Protein AF-W2HCK7-F1 (afdb_monomer)

Secondary structure (DSSP, 8-state):
----PPPHHHHHHHHHHGGGT-------S--------S---TTS-TTTTTT--SSS-----TTSTTTHHHHHHHHHHHHHHHHHHHHHHIIIIIIS---HHHHHHHHHHHHGGGGGHHHHHHHH--

Structure (mmCIF, N/CA/C/O backbone):
data_AF-W2HCK7-F1
#
_entry.id   AF-W2HCK7-F1
#
loop_
_atom_site.group_PDB
_atom_site.id
_atom_site.type_symbol
_atom_site.label_atom_id
_atom_site.label_alt_id
_atom_site.label_comp_id
_atom_site.label_asym_id
_atom_site.label_entity_id
_atom_site.label_seq_id
_atom_site.pdbx_PDB_ins_code
_atom_site.Cartn_x
_atom_site.Cartn_y
_atom_site.Cartn_z
_atom_site.occupancy
_atom_site.B_iso_or_equiv
_atom_site.auth_seq_id
_atom_site.auth_comp_id
_atom_site.auth_asym_id
_atom_site.auth_atom_id
_atom_site.pdbx_PDB_model_num
ATOM 1 N N . MET A 1 1 ? -54.844 -31.971 -26.219 1.00 44.38 1 MET A N 1
ATOM 2 C CA . MET A 1 1 ? -53.374 -31.881 -26.103 1.00 44.38 1 MET A CA 1
ATOM 3 C C . MET A 1 1 ? -52.863 -31.062 -27.281 1.00 44.38 1 MET A C 1
ATOM 5 O O . MET A 1 1 ? -52.874 -31.595 -28.383 1.00 44.38 1 MET A O 1
ATOM 9 N N . PRO A 1 2 ? -52.522 -29.774 -27.115 1.00 43.78 2 PRO A N 1
ATOM 10 C CA . PRO A 1 2 ? -51.889 -29.010 -28.177 1.00 43.78 2 PRO A CA 1
ATOM 11 C C . PRO A 1 2 ? -50.362 -29.092 -28.054 1.00 43.78 2 PRO A C 1
ATOM 13 O O . PRO A 1 2 ? -49.784 -28.861 -26.993 1.00 43.78 2 PRO A O 1
ATOM 16 N N . VAL A 1 3 ? -49.744 -29.466 -29.169 1.00 55.00 3 VAL A N 1
ATOM 17 C CA . VAL A 1 3 ? -48.303 -29.476 -29.425 1.00 55.00 3 VAL A CA 1
ATOM 18 C C . VAL A 1 3 ? -47.829 -28.022 -29.483 1.00 55.00 3 VAL A C 1
ATOM 20 O O . VAL A 1 3 ? -48.216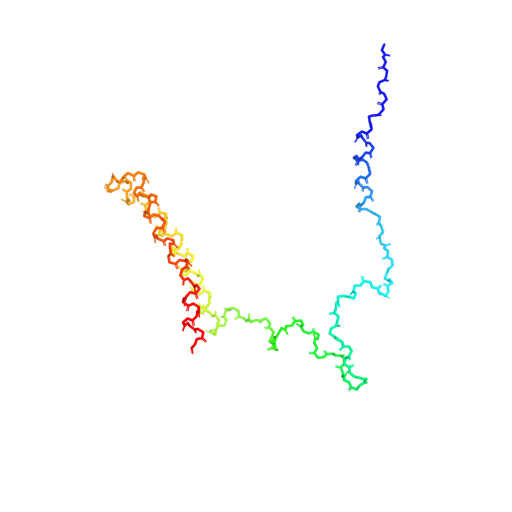 -27.287 -30.389 1.00 55.00 3 VAL A O 1
ATOM 23 N N . ASN A 1 4 ? -47.031 -27.595 -28.501 1.00 49.75 4 ASN A N 1
ATOM 24 C CA . ASN A 1 4 ? -46.332 -26.312 -28.551 1.00 49.75 4 ASN A CA 1
ATOM 25 C C . ASN A 1 4 ? -45.220 -26.411 -29.603 1.00 49.75 4 ASN A C 1
ATOM 27 O O . ASN A 1 4 ? -44.304 -27.222 -29.469 1.00 49.75 4 ASN A O 1
ATOM 31 N N . GLY A 1 5 ? -45.348 -25.620 -30.669 1.00 63.50 5 GLY A N 1
ATOM 32 C CA . GLY A 1 5 ? -44.311 -25.450 -31.681 1.00 63.50 5 GLY A CA 1
ATOM 33 C C . GLY A 1 5 ? -43.062 -24.764 -31.108 1.00 63.50 5 GLY A C 1
ATOM 34 O O . GLY A 1 5 ? -43.130 -24.166 -30.032 1.00 63.50 5 GLY A O 1
ATOM 35 N N . PRO A 1 6 ? -41.915 -24.865 -31.801 1.00 57.72 6 PRO A N 1
ATOM 36 C CA . PRO A 1 6 ? -40.640 -24.359 -31.306 1.00 57.72 6 PRO A CA 1
ATOM 37 C C . PRO A 1 6 ? -40.701 -22.851 -31.040 1.00 57.72 6 PRO A C 1
ATOM 39 O O . PRO A 1 6 ? -41.176 -22.074 -31.870 1.00 57.72 6 PRO A O 1
ATOM 42 N N . SER A 1 7 ? -40.236 -22.459 -29.853 1.00 59.16 7 SER A N 1
ATOM 43 C CA . SER A 1 7 ? -40.217 -21.073 -29.396 1.00 59.16 7 SER A CA 1
ATOM 44 C C . SER A 1 7 ? -39.168 -20.269 -30.169 1.00 59.16 7 SER A C 1
ATOM 46 O O . SER A 1 7 ? -38.077 -20.761 -30.449 1.00 59.16 7 SER A O 1
ATOM 48 N N . ILE A 1 8 ? -39.482 -19.016 -30.505 1.00 58.16 8 ILE A N 1
ATOM 49 C CA . ILE A 1 8 ? -38.580 -18.090 -31.216 1.00 58.16 8 ILE A CA 1
ATOM 50 C C . ILE A 1 8 ? -37.219 -17.905 -30.516 1.00 58.16 8 ILE A C 1
ATOM 52 O O . ILE A 1 8 ? -36.225 -17.630 -31.181 1.00 58.16 8 ILE A O 1
ATOM 56 N N . ASN A 1 9 ? -37.150 -18.156 -29.205 1.00 56.47 9 ASN A N 1
ATOM 57 C CA . ASN A 1 9 ? -35.932 -18.032 -28.404 1.00 56.47 9 ASN A CA 1
ATOM 58 C C . ASN A 1 9 ? -34.919 -19.170 -28.662 1.00 56.47 9 ASN A C 1
ATOM 60 O O . ASN A 1 9 ? -33.724 -18.987 -28.440 1.00 56.47 9 ASN A O 1
ATOM 64 N N . ASP A 1 10 ? -35.363 -20.332 -29.162 1.00 53.94 10 ASP A N 1
ATOM 65 C CA . ASP A 1 10 ? -34.470 -21.434 -29.558 1.00 53.94 10 ASP A CA 1
ATOM 66 C C . ASP A 1 10 ? -33.735 -21.147 -30.880 1.00 53.94 10 ASP A C 1
ATOM 68 O O . ASP A 1 10 ? -32.658 -21.698 -31.135 1.00 53.94 10 ASP A O 1
ATOM 72 N N . LEU A 1 11 ? -34.294 -20.272 -31.727 1.00 53.94 11 LEU A N 1
ATOM 73 C CA . LEU A 1 11 ? -33.664 -19.862 -32.983 1.00 53.94 11 LEU A CA 1
ATOM 74 C C . LEU A 1 11 ? -32.431 -18.980 -32.723 1.00 53.94 11 LEU A C 1
ATOM 76 O O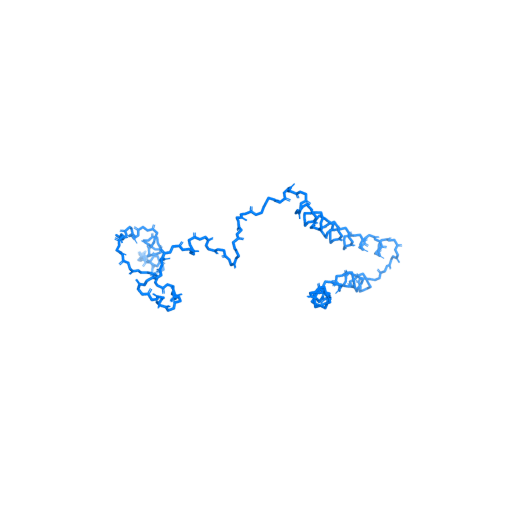 . LEU A 1 11 ? -31.391 -19.191 -33.348 1.00 53.94 11 LEU A O 1
ATOM 80 N N . ASP A 1 12 ? -32.517 -18.064 -31.755 1.00 54.41 12 ASP A N 1
ATOM 81 C CA . ASP A 1 12 ? -31.408 -17.183 -31.361 1.00 54.41 12 ASP A CA 1
ATOM 82 C C . ASP A 1 12 ? -30.244 -17.960 -30.729 1.00 54.41 12 ASP A C 1
ATOM 84 O O . ASP A 1 12 ? -29.073 -17.712 -31.035 1.00 54.41 12 ASP A O 1
ATOM 88 N N . ALA A 1 13 ? -30.546 -18.977 -29.914 1.00 54.19 13 ALA A N 1
ATOM 89 C CA . ALA A 1 13 ? -29.520 -19.839 -29.330 1.00 54.19 13 ALA A CA 1
ATOM 90 C C . ALA A 1 13 ? -28.726 -20.598 -30.413 1.00 54.19 13 ALA A C 1
ATOM 92 O O . ALA A 1 13 ? -27.501 -20.716 -30.322 1.00 54.19 13 ALA A O 1
ATOM 93 N N . ARG A 1 14 ? -29.397 -21.053 -31.483 1.00 53.56 14 ARG A N 1
ATOM 94 C CA . ARG A 1 14 ? -28.762 -21.752 -32.614 1.00 53.56 14 ARG A CA 1
ATOM 95 C C . ARG A 1 14 ? -27.991 -20.833 -33.565 1.00 53.56 14 ARG A C 1
ATOM 97 O O . ARG A 1 14 ? -27.008 -21.286 -34.147 1.00 53.56 14 ARG A O 1
ATOM 104 N N . LEU A 1 15 ? -28.373 -19.561 -33.683 1.00 52.75 15 LEU A N 1
ATOM 105 C CA . LEU A 1 15 ? -27.648 -18.553 -34.472 1.00 52.75 15 LEU A CA 1
ATOM 106 C C . LEU A 1 15 ? -26.287 -18.180 -33.854 1.00 52.75 15 LEU A C 1
ATOM 108 O O . LEU A 1 15 ? -25.336 -17.892 -34.585 1.00 52.75 15 LEU A O 1
ATOM 112 N N . SER A 1 16 ? -26.149 -18.259 -32.526 1.00 55.31 16 SER A N 1
ATOM 113 C CA . SER A 1 16 ? -24.891 -17.920 -31.839 1.00 55.31 16 SER A CA 1
ATOM 114 C C . SER A 1 16 ? -23.768 -18.955 -32.031 1.00 55.31 16 SER A C 1
ATOM 116 O O . SER A 1 16 ? -22.594 -18.590 -32.094 1.00 55.31 16 SER A O 1
ATOM 118 N N . ILE A 1 17 ? -24.103 -20.240 -32.210 1.00 55.53 17 ILE A N 1
ATOM 119 C CA . ILE A 1 17 ? -23.105 -21.317 -32.359 1.00 55.53 17 ILE A CA 1
ATOM 120 C C . ILE A 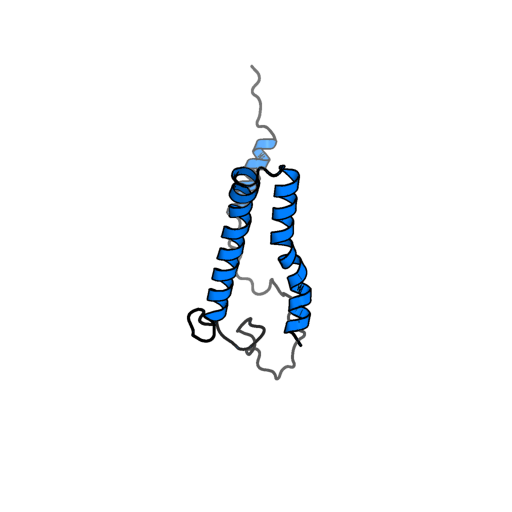1 17 ? -22.511 -21.360 -33.778 1.00 55.53 17 ILE A C 1
ATOM 122 O O . ILE A 1 17 ? -21.362 -21.767 -33.954 1.00 55.53 17 ILE A O 1
ATOM 126 N N . SER A 1 18 ? -23.217 -20.856 -34.796 1.00 50.19 18 SER A N 1
ATOM 127 C CA . SER A 1 18 ? -22.665 -20.757 -36.156 1.00 50.19 18 SER A CA 1
ATOM 128 C C . SER A 1 18 ? -21.580 -19.684 -36.324 1.00 50.19 18 SER A C 1
ATOM 130 O O . SER A 1 18 ? -20.817 -19.752 -37.287 1.00 50.19 18 SER A O 1
ATOM 132 N N . SER A 1 19 ? -21.434 -18.745 -35.380 1.00 51.19 19 SER A N 1
ATOM 133 C CA . SER A 1 19 ? -20.370 -17.730 -35.440 1.00 51.19 19 SER A CA 1
ATOM 134 C C . SER A 1 19 ? -19.013 -18.233 -34.927 1.00 51.19 19 SER A C 1
ATOM 136 O O . SER A 1 19 ? -18.009 -17.550 -35.112 1.00 51.19 19 SER A O 1
ATOM 138 N N . ALA A 1 20 ? -18.955 -19.433 -34.334 1.00 53.12 20 ALA A N 1
ATOM 139 C CA . ALA A 1 20 ? -17.705 -20.075 -33.920 1.00 53.12 20 ALA A CA 1
ATOM 140 C C . ALA A 1 20 ? -17.042 -20.909 -35.038 1.00 53.12 20 ALA A C 1
ATOM 142 O O . ALA A 1 20 ? -15.988 -21.499 -34.816 1.00 53.12 20 ALA A O 1
ATOM 143 N N . THR A 1 21 ? -17.629 -20.978 -36.242 1.00 53.41 21 THR A N 1
ATOM 144 C CA . THR A 1 21 ? -17.090 -21.805 -37.343 1.00 53.41 21 THR A CA 1
ATOM 145 C C . THR A 1 21 ? -17.145 -21.161 -38.736 1.00 53.41 21 THR A C 1
ATOM 147 O O . THR A 1 21 ? -16.614 -21.727 -39.692 1.00 53.41 21 THR A O 1
ATOM 150 N N . SER A 1 22 ? -17.684 -19.951 -38.901 1.00 45.88 22 SER A N 1
ATOM 151 C CA . SER A 1 22 ? -17.714 -19.312 -40.218 1.00 45.88 22 SER A CA 1
ATOM 152 C C . SER A 1 22 ? -16.454 -18.491 -40.517 1.00 45.88 22 SER A C 1
ATOM 154 O O . SER A 1 22 ? -16.371 -17.310 -40.190 1.00 45.88 22 SER A O 1
ATOM 156 N N . LYS A 1 23 ? -15.575 -19.138 -41.291 1.00 41.59 23 LYS A N 1
ATOM 157 C CA . LYS A 1 23 ? -14.586 -18.587 -42.232 1.00 41.59 23 LYS A CA 1
ATOM 158 C C . LYS A 1 23 ? -13.160 -18.400 -41.712 1.00 41.59 23 LYS A C 1
ATOM 160 O O . LYS A 1 23 ? -12.736 -17.308 -41.353 1.00 41.59 23 LYS A O 1
ATOM 165 N N . ALA A 1 24 ? -12.370 -19.456 -41.923 1.00 46.47 24 ALA A N 1
ATOM 166 C CA . ALA A 1 24 ? -11.128 -19.298 -42.673 1.00 46.47 24 ALA A CA 1
ATOM 167 C C . ALA A 1 24 ? -11.466 -18.517 -43.955 1.00 46.47 24 ALA A C 1
ATOM 169 O O . ALA A 1 24 ? -12.039 -19.062 -44.898 1.00 46.47 24 ALA A O 1
ATOM 170 N N . LYS A 1 25 ? -11.272 -17.201 -43.909 1.00 39.34 25 LYS A N 1
ATOM 171 C CA . LYS A 1 25 ? -11.328 -16.343 -45.081 1.00 39.34 25 LYS A CA 1
ATOM 172 C C . LYS A 1 25 ? -9.881 -16.062 -45.431 1.00 39.34 25 LYS A C 1
ATOM 174 O O . LYS A 1 25 ? -9.120 -15.663 -44.553 1.00 39.34 25 LYS A O 1
ATOM 179 N N . ASP A 1 26 ? -9.556 -16.391 -46.671 1.00 38.06 26 ASP A N 1
ATOM 180 C CA . ASP A 1 26 ? -8.298 -16.162 -47.354 1.00 38.06 26 ASP A CA 1
ATOM 181 C C . ASP A 1 26 ? -7.499 -14.976 -46.826 1.00 38.06 26 ASP A C 1
ATOM 183 O O . ASP A 1 26 ? -8.031 -13.906 -46.518 1.00 38.06 26 ASP A O 1
ATOM 187 N N . ILE A 1 27 ? -6.191 -15.205 -46.789 1.00 47.94 27 ILE A N 1
ATOM 188 C CA . ILE A 1 27 ? -5.158 -14.185 -46.726 1.00 47.94 27 ILE A CA 1
ATOM 189 C C . ILE A 1 27 ? -5.321 -13.333 -47.993 1.00 47.94 27 ILE A C 1
ATOM 191 O O . ILE A 1 27 ? -4.673 -13.576 -49.003 1.00 47.94 27 ILE A O 1
ATOM 195 N N . GLU A 1 28 ? -6.237 -12.370 -47.957 1.00 43.00 28 GLU A N 1
ATOM 196 C CA . GLU A 1 28 ? -6.213 -11.233 -48.861 1.00 43.00 28 GLU A CA 1
ATOM 197 C C . GLU A 1 28 ? -5.474 -10.090 -48.172 1.00 43.00 28 GLU A C 1
ATOM 199 O O . GLU A 1 28 ? -5.812 -9.599 -47.091 1.00 43.00 28 GLU A O 1
ATOM 204 N N . GLU A 1 29 ? -4.385 -9.746 -48.834 1.00 49.78 29 GLU A N 1
ATOM 205 C CA . GLU A 1 29 ? -3.438 -8.686 -48.582 1.00 49.78 29 GLU A CA 1
ATOM 206 C C . GLU A 1 29 ? -4.144 -7.319 -48.563 1.00 49.78 29 GLU A C 1
ATOM 208 O O . GLU A 1 29 ? -4.329 -6.678 -49.591 1.00 49.78 29 GLU A O 1
ATOM 213 N N . GLY A 1 30 ? -4.562 -6.859 -47.380 1.00 51.91 30 GLY A N 1
ATOM 214 C CA . GLY A 1 30 ? -4.996 -5.470 -47.182 1.00 51.91 30 GLY A CA 1
ATOM 215 C C . GLY A 1 30 ? -6.222 -5.309 -46.291 1.00 51.91 30 GLY A C 1
ATOM 216 O O . GLY A 1 30 ? -7.342 -5.194 -46.779 1.00 51.91 30 GLY A O 1
ATOM 217 N N . GLY A 1 31 ? -6.025 -5.241 -44.968 1.00 43.09 31 GLY A N 1
ATOM 218 C CA . GLY A 1 31 ? -7.171 -5.118 -44.059 1.00 43.09 31 GLY A CA 1
ATOM 219 C C . GLY A 1 31 ? -6.917 -4.812 -42.583 1.00 43.09 31 GLY A C 1
ATOM 220 O O . GLY A 1 31 ? -7.732 -5.206 -41.762 1.00 43.09 31 GLY A O 1
ATOM 221 N N . TYR A 1 32 ? -5.833 -4.117 -42.226 1.00 43.78 32 TYR A N 1
ATOM 222 C CA . TYR A 1 32 ? -5.755 -3.277 -41.016 1.00 43.78 32 TYR A CA 1
ATOM 223 C C . TYR A 1 32 ? -4.637 -2.254 -41.231 1.00 43.78 32 TYR A C 1
ATOM 225 O O . TYR A 1 32 ? -3.511 -2.407 -40.759 1.00 43.78 32 TYR A O 1
ATOM 233 N N . THR A 1 33 ? -4.921 -1.203 -41.996 1.00 47.62 33 THR A N 1
ATOM 234 C CA . THR A 1 33 ? -4.093 0.006 -41.990 1.00 47.62 33 THR A CA 1
ATOM 235 C C . THR A 1 33 ? -4.367 0.749 -40.687 1.00 47.62 33 THR A C 1
ATOM 237 O O . THR A 1 33 ? -5.065 1.761 -40.659 1.00 47.62 33 THR A O 1
ATOM 240 N N . GLY A 1 34 ? -3.836 0.214 -39.583 1.00 53.72 34 GLY A N 1
ATOM 241 C CA . GLY A 1 34 ? -3.530 1.035 -38.421 1.00 53.72 34 GLY A CA 1
ATOM 242 C C . GLY A 1 34 ? -2.665 2.180 -38.924 1.00 53.72 34 GLY A C 1
ATOM 243 O O . GLY A 1 34 ? -1.697 1.922 -39.634 1.00 53.72 34 GLY A O 1
ATOM 244 N N . ILE A 1 35 ? -3.104 3.407 -38.655 1.00 51.22 35 ILE A N 1
ATOM 245 C CA . ILE A 1 35 ? -2.516 4.673 -39.093 1.00 51.22 35 ILE A CA 1
ATOM 246 C C . ILE A 1 35 ? -0.973 4.557 -39.107 1.00 51.22 35 ILE A C 1
ATOM 248 O O . ILE A 1 35 ? -0.305 4.621 -38.077 1.00 51.22 35 ILE A O 1
ATOM 252 N N . LYS A 1 36 ? -0.386 4.253 -40.270 1.00 53.69 36 LYS A N 1
ATOM 253 C CA . LYS A 1 36 ? 1.062 4.329 -40.440 1.00 53.69 36 LYS A CA 1
ATOM 254 C C . LYS A 1 36 ? 1.345 5.814 -40.617 1.00 53.69 36 LYS A C 1
ATOM 256 O O . LYS A 1 36 ? 0.711 6.465 -41.446 1.00 53.69 36 LYS A O 1
ATOM 261 N N . THR A 1 37 ? 2.223 6.339 -39.767 1.00 54.59 37 THR A N 1
ATOM 262 C CA . THR A 1 37 ? 2.907 7.630 -39.910 1.00 54.59 37 THR A CA 1
ATOM 263 C C . THR A 1 37 ? 3.135 7.940 -41.397 1.00 54.59 37 THR A C 1
ATOM 265 O O . THR A 1 37 ? 3.539 7.026 -42.118 1.00 54.59 37 THR A O 1
ATOM 268 N N . PRO A 1 38 ? 2.809 9.159 -41.871 1.00 46.38 38 PRO A N 1
ATOM 269 C CA . PRO A 1 38 ? 2.706 9.456 -43.297 1.00 46.38 38 PRO A CA 1
ATOM 270 C C . PRO A 1 38 ? 3.994 9.083 -44.024 1.00 46.38 38 PRO A C 1
ATOM 272 O O . PRO A 1 38 ? 5.075 9.392 -43.528 1.00 46.38 38 PRO A O 1
ATOM 275 N N . ASP A 1 39 ? 3.815 8.419 -45.170 1.00 45.75 39 ASP A N 1
ATOM 276 C CA . ASP A 1 39 ? 4.833 7.951 -46.114 1.00 45.75 39 ASP A CA 1
ATOM 277 C C . ASP A 1 39 ? 6.123 8.771 -46.043 1.00 45.75 39 ASP A C 1
ATOM 279 O O . ASP A 1 39 ? 6.205 9.913 -46.514 1.00 45.75 39 ASP A O 1
ATOM 283 N N . THR A 1 40 ? 7.146 8.169 -45.442 1.00 50.19 40 THR A N 1
ATOM 284 C CA . THR A 1 40 ? 8.509 8.648 -45.589 1.00 50.19 40 THR A CA 1
ATOM 285 C C . THR A 1 40 ? 8.953 8.387 -47.028 1.00 50.19 40 THR A C 1
ATOM 287 O O . THR A 1 40 ? 8.541 7.433 -47.684 1.00 50.19 40 THR A O 1
ATOM 290 N N . ARG A 1 41 ? 9.750 9.318 -47.532 1.00 53.88 41 ARG A N 1
ATOM 291 C CA . ARG A 1 41 ? 10.175 9.498 -48.922 1.00 53.88 41 ARG A CA 1
ATOM 292 C C . ARG A 1 41 ? 10.743 8.215 -49.564 1.00 53.88 41 ARG A C 1
ATOM 294 O O . ARG A 1 41 ? 11.256 7.360 -48.846 1.00 53.88 41 ARG A O 1
ATOM 301 N N . PRO A 1 42 ? 10.696 8.090 -50.909 1.00 55.62 42 PRO A N 1
ATOM 302 C CA . PRO A 1 42 ? 11.035 6.861 -51.649 1.00 55.62 42 PRO A CA 1
ATOM 303 C C . PRO A 1 42 ? 12.491 6.368 -51.507 1.00 55.62 42 PRO A C 1
ATOM 305 O O . PRO A 1 42 ? 12.862 5.372 -52.126 1.00 55.62 42 PRO A O 1
ATOM 308 N N . ASP A 1 43 ? 13.318 7.043 -50.714 1.00 52.00 43 ASP A N 1
ATOM 309 C CA . ASP A 1 43 ? 14.723 6.756 -50.449 1.00 52.00 43 ASP A CA 1
ATOM 310 C C . ASP A 1 43 ? 15.032 6.276 -49.014 1.00 52.00 43 ASP A C 1
ATOM 312 O O . ASP A 1 43 ? 16.183 5.941 -48.730 1.00 52.00 43 ASP A O 1
ATOM 316 N N . GLU A 1 44 ? 14.041 6.139 -48.123 1.00 50.81 44 GLU A N 1
ATOM 317 C CA . GLU A 1 44 ? 14.270 5.657 -46.752 1.00 50.81 44 GLU A CA 1
ATOM 318 C C . GLU A 1 44 ? 13.921 4.166 -46.592 1.00 50.81 44 GLU A C 1
ATOM 320 O O . GLU A 1 44 ? 12.825 3.704 -46.911 1.00 50.81 44 GLU A O 1
ATOM 325 N N . LYS A 1 45 ? 14.892 3.375 -46.118 1.00 49.81 45 LYS A N 1
ATOM 326 C CA . LYS A 1 45 ? 14.780 1.925 -45.909 1.00 49.81 45 LYS A CA 1
ATOM 327 C C . LYS A 1 45 ? 13.675 1.618 -44.891 1.00 49.81 45 LYS A C 1
ATOM 329 O O . LYS A 1 45 ? 13.886 1.692 -43.684 1.00 49.81 45 LYS A O 1
ATOM 334 N N . VAL A 1 46 ? 12.514 1.206 -45.393 1.00 51.50 46 VAL A N 1
ATOM 335 C CA . VAL A 1 46 ? 11.411 0.630 -44.613 1.00 51.50 46 VAL A CA 1
ATOM 336 C C . VAL A 1 46 ? 11.918 -0.631 -43.902 1.00 51.50 46 VAL A C 1
ATOM 338 O O . VAL A 1 46 ? 12.003 -1.695 -44.508 1.00 51.50 46 VAL A O 1
ATOM 341 N N . GLY A 1 47 ? 12.322 -0.505 -42.637 1.00 50.19 47 GLY A N 1
ATOM 342 C CA . GLY A 1 47 ? 12.808 -1.648 -41.857 1.00 50.19 47 GLY A CA 1
ATOM 343 C C . GLY A 1 47 ? 13.336 -1.341 -40.454 1.00 50.19 47 GLY A C 1
ATOM 344 O O . GLY A 1 47 ? 13.307 -2.220 -39.602 1.00 50.19 47 GLY A O 1
ATOM 345 N N . GLU A 1 48 ? 13.747 -0.109 -40.139 1.00 49.75 48 GLU A N 1
ATOM 346 C CA . GLU A 1 48 ? 14.345 0.190 -38.817 1.00 49.75 48 GLU A CA 1
ATOM 347 C C . GLU A 1 48 ? 13.341 0.352 -37.657 1.00 49.75 48 GLU A C 1
ATOM 349 O O . GLU A 1 48 ? 13.725 0.697 -36.541 1.00 49.75 48 GLU A O 1
ATOM 354 N N . TYR A 1 49 ? 12.060 0.042 -37.876 1.00 52.31 49 TYR A N 1
ATOM 355 C CA . TYR A 1 49 ? 11.034 0.044 -36.824 1.00 52.31 49 TYR A CA 1
ATOM 356 C C . TYR A 1 49 ? 10.413 -1.340 -36.548 1.00 52.31 49 TYR A C 1
ATOM 358 O O . TYR A 1 49 ? 9.461 -1.431 -35.773 1.00 52.31 49 TYR A O 1
ATOM 366 N N . GLU A 1 50 ? 10.967 -2.436 -37.087 1.00 54.44 50 GLU A N 1
ATOM 367 C CA . GLU A 1 50 ? 10.502 -3.822 -36.838 1.00 54.44 50 GLU A CA 1
ATOM 368 C C . GLU A 1 50 ? 10.677 -4.320 -35.381 1.00 54.44 50 GLU A C 1
ATOM 370 O O . GLU A 1 50 ? 10.461 -5.491 -35.083 1.00 54.44 50 GLU A O 1
ATOM 375 N N . GLY A 1 51 ? 11.049 -3.450 -34.438 1.00 57.25 51 GLY A N 1
ATOM 376 C CA . GLY A 1 51 ? 11.203 -3.795 -33.022 1.00 57.25 51 GLY A CA 1
ATOM 377 C C . GLY A 1 51 ? 10.017 -3.436 -32.126 1.00 57.25 51 GLY A C 1
ATOM 378 O O . GLY A 1 51 ? 10.020 -3.825 -30.961 1.00 57.25 51 GLY A O 1
ATOM 379 N N . GLY A 1 52 ? 9.040 -2.653 -32.605 1.00 61.81 52 GLY A N 1
ATOM 380 C CA . GLY A 1 52 ? 7.867 -2.228 -31.817 1.00 61.81 52 GLY A CA 1
ATOM 381 C C . GLY A 1 52 ? 8.166 -1.445 -30.522 1.00 61.81 52 GLY A C 1
ATOM 382 O O . GLY A 1 52 ? 7.243 -1.115 -29.779 1.00 61.81 52 GLY A O 1
ATOM 383 N N . ALA A 1 53 ? 9.434 -1.147 -30.228 1.00 67.88 53 ALA A N 1
ATOM 384 C CA . ALA A 1 53 ? 9.879 -0.510 -28.998 1.00 67.88 53 ALA A CA 1
ATOM 385 C C . ALA A 1 53 ? 10.097 0.995 -29.202 1.00 67.88 53 ALA A C 1
ATOM 387 O O . ALA A 1 53 ? 10.754 1.419 -30.149 1.00 67.88 53 ALA A O 1
ATOM 388 N N . LEU A 1 54 ? 9.597 1.805 -28.262 1.00 67.25 54 LEU A N 1
ATOM 389 C CA . LEU A 1 54 ? 9.771 3.268 -28.256 1.00 67.25 54 LEU A CA 1
ATOM 390 C C . LEU A 1 54 ? 11.223 3.710 -27.979 1.00 67.25 54 LEU A C 1
ATOM 392 O O . LEU A 1 54 ? 11.566 4.872 -28.179 1.00 67.25 54 LEU A O 1
ATOM 396 N N . ARG A 1 55 ? 12.082 2.796 -27.512 1.00 66.19 55 ARG A N 1
ATOM 397 C CA . ARG A 1 55 ? 13.535 2.973 -27.386 1.00 66.19 55 ARG A CA 1
ATOM 398 C C . ARG A 1 55 ? 14.236 1.731 -27.939 1.00 66.19 55 ARG A C 1
ATOM 400 O O . ARG A 1 55 ? 13.732 0.631 -27.711 1.00 66.19 55 ARG A O 1
ATOM 407 N N . PRO A 1 56 ? 15.408 1.869 -28.583 1.00 66.88 56 PRO A N 1
ATOM 408 C CA . PRO A 1 56 ? 16.245 0.719 -28.896 1.00 66.88 56 PRO A CA 1
ATOM 409 C C . PRO A 1 56 ? 16.631 0.017 -27.586 1.00 66.88 56 PRO A C 1
ATOM 411 O O . PRO A 1 56 ? 17.252 0.612 -26.705 1.00 66.88 56 PRO A O 1
ATOM 414 N N . GLY A 1 57 ? 16.206 -1.234 -27.431 1.00 69.19 57 GLY A N 1
ATOM 415 C CA . GLY A 1 57 ? 16.453 -2.034 -26.235 1.00 69.19 57 GLY A CA 1
ATOM 416 C C . GLY A 1 57 ? 15.579 -3.283 -26.228 1.00 69.19 57 GLY A C 1
ATOM 417 O O . GLY A 1 57 ? 14.357 -3.186 -26.260 1.00 69.19 57 GLY A O 1
ATOM 418 N N . GLY A 1 58 ? 16.203 -4.461 -26.215 1.00 79.12 58 GLY A N 1
ATOM 419 C CA . GLY A 1 58 ? 15.491 -5.727 -26.026 1.00 79.12 58 GLY A CA 1
ATOM 420 C C . GLY A 1 58 ? 14.932 -5.872 -24.606 1.00 79.12 58 GLY A C 1
ATOM 421 O O . GLY A 1 58 ? 15.092 -4.988 -23.763 1.00 79.12 58 GLY A O 1
ATOM 422 N N . MET A 1 59 ? 14.296 -7.011 -24.323 1.00 76.31 59 MET A N 1
ATOM 423 C CA . MET A 1 59 ? 13.734 -7.304 -23.000 1.00 76.31 59 MET A CA 1
ATOM 424 C C . MET A 1 59 ? 14.817 -7.209 -21.903 1.00 76.31 59 MET A C 1
ATOM 426 O O . MET A 1 59 ? 15.805 -7.948 -21.966 1.00 76.31 59 MET A O 1
ATOM 430 N N . PRO A 1 60 ? 14.663 -6.331 -20.891 1.00 73.38 60 PRO A N 1
ATOM 431 C CA . PRO A 1 60 ? 15.626 -6.225 -19.802 1.00 73.38 60 PRO A CA 1
ATOM 432 C C . PRO A 1 60 ? 15.666 -7.506 -18.965 1.00 73.38 60 PRO A C 1
ATOM 434 O O . PRO A 1 60 ? 14.627 -8.047 -18.585 1.00 73.38 60 PRO A O 1
ATOM 437 N N . ASN A 1 61 ? 16.867 -7.977 -18.627 1.00 81.00 61 ASN A N 1
ATOM 438 C CA . ASN A 1 61 ? 17.019 -9.096 -17.702 1.00 81.00 61 ASN A CA 1
ATOM 439 C C . ASN A 1 61 ? 16.727 -8.628 -16.265 1.00 81.00 61 ASN A C 1
ATOM 441 O O . ASN A 1 61 ? 17.547 -7.945 -15.652 1.00 81.00 61 ASN A O 1
ATOM 445 N N . LEU A 1 62 ? 15.571 -9.023 -15.725 1.00 78.56 62 LEU A N 1
ATOM 446 C CA . LEU A 1 62 ? 15.087 -8.602 -14.404 1.00 78.56 62 LEU A CA 1
ATOM 447 C C . LEU A 1 62 ? 15.991 -9.049 -13.242 1.00 78.56 62 LEU A C 1
ATOM 449 O O . LEU A 1 62 ? 16.028 -8.382 -12.212 1.00 78.56 62 LEU A O 1
ATOM 453 N N . LEU A 1 63 ? 16.736 -10.148 -13.409 1.00 83.38 63 LEU A N 1
ATOM 454 C CA . LEU A 1 63 ? 17.664 -10.672 -12.3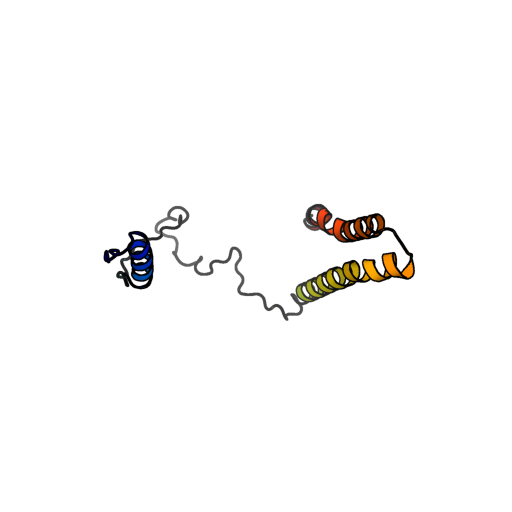98 1.00 83.38 63 LEU A CA 1
ATOM 455 C C . LEU A 1 63 ? 19.084 -10.095 -12.525 1.00 83.38 63 LEU A C 1
ATOM 457 O O . LEU A 1 63 ? 19.982 -10.488 -11.783 1.00 83.38 63 LEU A O 1
ATOM 461 N N . SER A 1 64 ? 19.307 -9.163 -13.453 1.00 86.81 64 SER A N 1
ATOM 462 C CA . SER A 1 64 ? 20.570 -8.434 -13.554 1.00 86.81 64 SER A CA 1
ATOM 463 C C . SER A 1 64 ? 20.776 -7.510 -12.350 1.00 86.81 64 SER A C 1
ATOM 465 O O . SER A 1 64 ? 19.825 -6.930 -11.824 1.00 86.81 64 SER A O 1
ATOM 467 N N . SER A 1 65 ? 22.036 -7.286 -11.967 1.00 80.12 65 SER A N 1
ATOM 468 C CA . SER A 1 65 ? 22.421 -6.341 -10.904 1.00 80.12 65 SER A CA 1
ATOM 469 C C . SER A 1 65 ? 21.886 -4.918 -11.151 1.00 80.12 65 SER A C 1
ATOM 471 O O . SER A 1 65 ? 21.550 -4.204 -10.212 1.00 80.12 65 SER A O 1
ATOM 473 N N . GLY A 1 66 ? 21.710 -4.524 -12.419 1.00 81.75 66 GLY A N 1
ATOM 474 C CA . GLY A 1 66 ? 21.127 -3.226 -12.781 1.00 81.75 66 GLY A CA 1
ATOM 475 C C . GLY A 1 66 ? 19.606 -3.121 -12.601 1.00 81.75 66 GLY A C 1
ATOM 476 O O . GLY A 1 66 ? 19.073 -2.016 -12.611 1.00 81.75 66 GLY A O 1
ATOM 477 N N . SER A 1 67 ? 18.891 -4.239 -12.442 1.00 83.06 67 SER A N 1
ATOM 478 C CA . SER A 1 67 ? 17.418 -4.279 -12.376 1.00 83.06 67 SER A CA 1
ATOM 479 C C . SER A 1 67 ? 16.875 -4.940 -11.106 1.00 83.06 67 SER A C 1
ATOM 481 O O . SER A 1 67 ? 15.694 -4.781 -10.797 1.00 83.06 67 SER A O 1
ATOM 483 N N . ILE A 1 68 ? 17.730 -5.594 -10.313 1.00 91.44 68 ILE A N 1
ATOM 484 C CA . ILE A 1 68 ? 17.351 -6.240 -9.049 1.00 91.44 68 ILE A CA 1
ATOM 485 C C . ILE A 1 68 ? 16.722 -5.261 -8.046 1.00 91.44 68 ILE A C 1
ATOM 487 O O . ILE A 1 68 ? 15.825 -5.639 -7.293 1.00 91.44 68 ILE A O 1
ATOM 491 N N . GLY A 1 69 ? 17.128 -3.986 -8.074 1.00 88.81 69 GLY A N 1
ATOM 492 C CA . GLY A 1 69 ? 16.548 -2.941 -7.227 1.00 88.81 69 GLY A CA 1
ATOM 493 C C . GLY A 1 69 ? 15.042 -2.767 -7.441 1.00 88.81 69 GLY A C 1
ATOM 494 O O . GLY A 1 69 ? 14.313 -2.527 -6.482 1.00 88.81 69 GLY A O 1
ATOM 495 N N . LEU A 1 70 ? 14.557 -2.978 -8.668 1.00 89.75 70 LEU A N 1
ATOM 496 C CA . LEU A 1 70 ? 13.137 -2.880 -9.006 1.00 89.75 70 LEU A CA 1
ATOM 497 C C . LEU A 1 70 ? 12.339 -4.058 -8.424 1.00 89.75 70 LEU A C 1
ATOM 499 O O . LEU A 1 70 ? 11.237 -3.868 -7.909 1.00 89.75 70 LEU A O 1
ATOM 503 N N . LEU A 1 71 ? 12.922 -5.260 -8.420 1.00 91.25 71 LEU A N 1
ATOM 504 C CA . LEU A 1 71 ? 12.330 -6.436 -7.775 1.00 91.25 71 LEU A CA 1
ATOM 505 C C . LEU A 1 71 ? 12.296 -6.288 -6.252 1.00 91.25 71 LEU A C 1
ATOM 507 O O . LEU A 1 71 ? 11.266 -6.546 -5.630 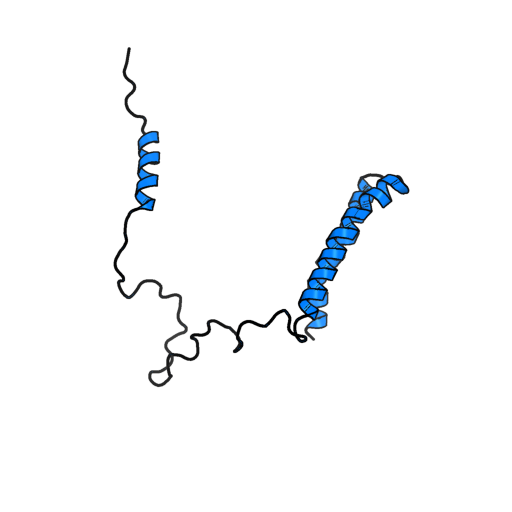1.00 91.25 71 LEU A O 1
ATOM 511 N N . PHE A 1 72 ? 13.398 -5.831 -5.651 1.00 93.19 72 PHE A N 1
ATOM 512 C CA . PHE A 1 72 ? 13.463 -5.582 -4.213 1.00 93.19 72 PHE A CA 1
ATOM 513 C C . PHE A 1 72 ? 12.452 -4.514 -3.785 1.00 93.19 72 PHE A C 1
ATOM 515 O O . PHE A 1 72 ? 11.724 -4.711 -2.815 1.00 93.19 72 PHE A O 1
ATOM 522 N N . GLN A 1 73 ? 12.333 -3.423 -4.546 1.00 93.19 73 GLN A N 1
ATOM 523 C CA . GLN A 1 73 ? 11.325 -2.397 -4.296 1.00 93.19 73 GLN A CA 1
ATOM 524 C C . GLN A 1 73 ? 9.909 -2.980 -4.322 1.00 93.19 73 GLN A C 1
ATOM 526 O O . GLN A 1 73 ? 9.122 -2.700 -3.420 1.00 93.19 73 GLN A O 1
ATOM 531 N N . TYR A 1 74 ? 9.584 -3.815 -5.312 1.00 92.44 74 TYR A N 1
ATOM 532 C CA . TYR A 1 74 ? 8.265 -4.440 -5.400 1.00 92.44 74 TYR A CA 1
ATOM 533 C C . TYR A 1 74 ? 7.992 -5.385 -4.221 1.00 92.44 74 TYR A C 1
ATOM 535 O O . TYR A 1 74 ? 6.899 -5.367 -3.655 1.00 92.44 74 TYR A O 1
ATOM 543 N N . ALA A 1 75 ? 9.000 -6.151 -3.792 1.00 94.62 75 ALA A N 1
ATOM 544 C CA . ALA A 1 75 ? 8.905 -7.012 -2.617 1.00 94.62 75 ALA A CA 1
ATOM 545 C C . ALA A 1 75 ? 8.660 -6.207 -1.331 1.00 94.62 75 ALA A C 1
ATOM 547 O O . ALA A 1 75 ? 7.780 -6.555 -0.546 1.00 94.62 75 ALA A O 1
ATOM 548 N N . VAL A 1 76 ? 9.390 -5.106 -1.131 1.00 94.38 76 VAL A N 1
ATOM 549 C CA . VAL A 1 76 ? 9.218 -4.223 0.032 1.00 94.38 76 VAL A CA 1
ATOM 550 C C . VAL A 1 76 ? 7.837 -3.572 0.025 1.00 94.38 76 VAL A C 1
ATOM 552 O O . VAL A 1 76 ? 7.164 -3.574 1.052 1.00 94.38 76 VAL A O 1
ATOM 555 N N . VAL A 1 77 ? 7.377 -3.063 -1.122 1.00 92.25 77 VAL A N 1
ATOM 556 C CA . VAL A 1 77 ? 6.031 -2.482 -1.247 1.00 92.25 77 VAL A CA 1
ATOM 557 C C . VAL A 1 77 ? 4.967 -3.529 -0.924 1.00 92.25 77 VAL A C 1
ATOM 559 O O . VAL A 1 77 ? 4.071 -3.242 -0.134 1.00 92.25 77 VAL A O 1
ATOM 562 N N . GLY A 1 78 ? 5.091 -4.745 -1.464 1.00 91.94 78 GLY A N 1
ATOM 563 C CA . GLY A 1 78 ? 4.180 -5.852 -1.174 1.00 91.94 78 GLY A CA 1
ATOM 564 C C . GLY A 1 78 ? 4.175 -6.249 0.303 1.00 91.94 78 GLY A C 1
ATOM 565 O O . GLY A 1 78 ? 3.111 -6.464 0.875 1.00 91.94 78 GLY A O 1
ATOM 566 N N . LEU A 1 79 ? 5.344 -6.276 0.948 1.00 93.94 79 LEU A N 1
ATOM 567 C CA . LEU A 1 79 ? 5.462 -6.557 2.377 1.00 93.94 79 LEU A CA 1
ATOM 568 C C . LEU A 1 79 ? 4.762 -5.482 3.210 1.00 93.94 79 LEU A C 1
ATOM 570 O O . LEU A 1 79 ? 3.944 -5.811 4.060 1.00 93.94 79 LEU A O 1
ATOM 574 N N . VAL A 1 80 ? 5.039 -4.203 2.952 1.00 91.69 80 VAL A N 1
ATOM 575 C CA . VAL A 1 80 ? 4.457 -3.080 3.703 1.00 91.69 80 VAL A CA 1
ATOM 576 C C . VAL A 1 80 ? 2.936 -3.031 3.534 1.00 91.69 80 VAL A C 1
ATOM 578 O O . VAL A 1 80 ? 2.218 -2.910 4.527 1.00 91.69 80 VAL A O 1
ATOM 581 N N . TYR A 1 81 ? 2.439 -3.188 2.303 1.00 90.19 81 TYR A N 1
ATOM 582 C CA . TYR A 1 81 ? 1.002 -3.220 2.014 1.00 90.19 81 TYR A CA 1
ATOM 583 C C . TYR A 1 81 ? 0.295 -4.474 2.519 1.00 90.19 81 TYR A C 1
ATOM 585 O O . TYR A 1 81 ? -0.895 -4.414 2.807 1.00 90.19 81 TYR A O 1
ATOM 593 N N . GLY A 1 82 ? 0.997 -5.600 2.620 1.00 90.25 82 GLY A N 1
ATOM 594 C CA . GLY A 1 82 ? 0.437 -6.828 3.172 1.00 90.25 82 GLY A CA 1
ATOM 595 C C . GLY A 1 82 ? 0.386 -6.812 4.698 1.00 90.25 82 GLY A C 1
ATOM 596 O O . GLY A 1 82 ? -0.606 -7.223 5.283 1.00 90.25 82 GLY A O 1
ATOM 597 N N . LEU A 1 83 ? 1.436 -6.325 5.365 1.00 92.69 83 LEU A N 1
ATOM 598 C CA . LEU A 1 83 ? 1.565 -6.429 6.823 1.00 92.69 83 LEU A CA 1
ATOM 599 C C . LEU A 1 83 ? 0.916 -5.278 7.587 1.00 92.69 83 LEU A C 1
ATOM 601 O O . LEU A 1 83 ? 0.248 -5.516 8.596 1.00 92.69 83 LEU A O 1
ATOM 605 N N . LEU A 1 84 ? 1.119 -4.027 7.163 1.00 90.62 84 LEU A N 1
ATOM 606 C CA . LEU A 1 84 ? 0.633 -2.891 7.949 1.00 90.62 84 LEU A CA 1
ATOM 607 C C . LEU A 1 84 ? -0.900 -2.858 8.032 1.00 90.62 84 LEU A C 1
ATOM 609 O O . LEU A 1 84 ? -1.409 -2.776 9.145 1.00 90.62 84 LEU A O 1
ATOM 613 N N . PRO A 1 85 ? -1.671 -2.994 6.938 1.00 89.06 85 PRO A N 1
ATOM 614 C CA . PRO A 1 85 ? -3.132 -2.966 7.018 1.00 89.06 85 PRO A CA 1
ATOM 615 C C . PRO A 1 85 ? -3.728 -4.124 7.829 1.00 89.06 85 PRO A C 1
ATOM 617 O O . PRO A 1 85 ? -4.735 -3.937 8.522 1.00 89.06 85 PRO A O 1
ATOM 620 N N . GLU A 1 86 ? -3.095 -5.298 7.770 1.00 91.38 86 GLU A N 1
ATOM 621 C CA . GLU A 1 86 ? -3.543 -6.512 8.462 1.00 91.38 86 GLU A CA 1
ATOM 622 C C . GLU A 1 86 ? -3.281 -6.461 9.968 1.00 91.38 86 GLU A C 1
ATOM 624 O O . GLU A 1 86 ? -4.098 -6.918 10.767 1.00 91.38 86 GLU A O 1
ATOM 629 N N . THR A 1 87 ? -2.191 -5.825 10.393 1.00 94.44 87 THR A N 1
ATOM 630 C CA . THR A 1 87 ? -1.861 -5.693 11.822 1.00 94.44 87 THR A CA 1
ATOM 631 C C . THR A 1 87 ? -2.680 -4.621 12.546 1.00 94.44 87 THR A C 1
ATOM 633 O O . THR A 1 87 ? -2.793 -4.666 13.773 1.00 94.44 87 THR A O 1
ATOM 636 N N . ILE A 1 88 ? -3.328 -3.700 11.822 1.00 93.94 88 ILE A N 1
ATOM 637 C CA . ILE A 1 88 ? -4.131 -2.620 12.424 1.00 93.94 88 ILE A CA 1
ATOM 638 C C . ILE A 1 88 ? -5.315 -3.166 13.223 1.00 93.94 88 ILE A C 1
ATOM 640 O O . ILE A 1 88 ? -5.599 -2.661 14.307 1.00 93.94 88 ILE A O 1
ATOM 644 N N . TYR A 1 89 ? -6.005 -4.195 12.723 1.00 93.06 89 TYR A N 1
ATOM 645 C CA . TYR A 1 89 ? -7.158 -4.761 13.427 1.00 93.06 89 TYR A CA 1
ATOM 646 C C . TYR A 1 89 ? -6.783 -5.380 14.787 1.00 93.06 89 TYR A C 1
ATOM 648 O O . TYR A 1 89 ? -7.310 -4.909 15.798 1.00 93.06 89 TYR A O 1
ATOM 656 N N . PRO A 1 90 ? -5.863 -6.363 14.879 1.00 92.62 90 PRO A N 1
ATOM 657 C CA . PRO A 1 90 ? -5.507 -6.961 16.164 1.00 92.62 90 PRO A CA 1
ATOM 658 C C . PRO A 1 90 ? -4.878 -5.947 17.132 1.00 92.62 90 PRO A C 1
ATOM 660 O O . PRO A 1 90 ? -5.133 -6.005 18.333 1.00 92.62 90 PRO A O 1
ATOM 663 N N . PHE A 1 91 ? -4.109 -4.977 16.630 1.00 93.31 91 PHE A N 1
ATOM 664 C CA . PHE A 1 91 ? -3.494 -3.956 17.476 1.00 93.31 91 PHE A CA 1
ATOM 665 C C . PHE A 1 91 ? -4.518 -2.953 18.025 1.00 93.31 91 PHE A C 1
ATOM 667 O O . PHE A 1 91 ? -4.608 -2.729 19.230 1.00 93.31 91 PHE A O 1
ATOM 674 N N . MET A 1 92 ? -5.335 -2.352 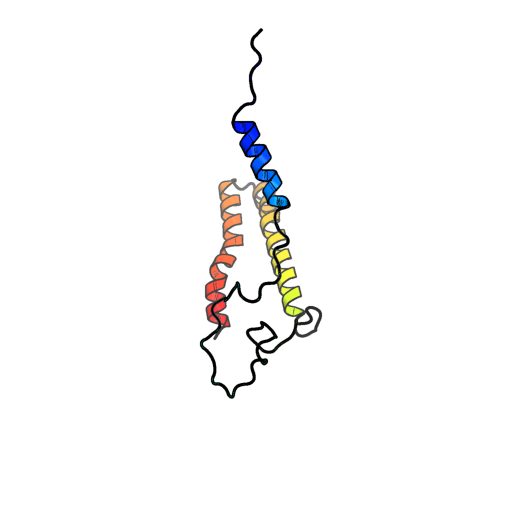17.164 1.00 92.69 92 MET A N 1
ATOM 675 C CA . MET A 1 92 ? -6.253 -1.309 17.613 1.00 92.69 92 MET A CA 1
ATOM 676 C C . MET A 1 92 ? -7.520 -1.858 18.259 1.00 92.69 92 MET A C 1
ATOM 678 O O . MET A 1 92 ? -7.971 -1.320 19.266 1.00 92.69 92 MET A O 1
ATOM 682 N N . GLN A 1 93 ? -8.109 -2.916 17.702 1.00 89.50 93 GLN A N 1
ATOM 683 C CA . GLN A 1 93 ? -9.377 -3.437 18.206 1.00 89.50 93 GLN A CA 1
ATOM 684 C C . GLN A 1 93 ? -9.180 -4.356 19.414 1.00 89.50 93 GLN A C 1
ATOM 686 O O . GLN A 1 93 ? -9.959 -4.277 20.360 1.00 89.50 93 GLN A O 1
ATOM 691 N N . GLN A 1 94 ? -8.156 -5.214 19.386 1.00 89.44 94 GLN A N 1
ATOM 692 C CA . GLN A 1 94 ? -7.969 -6.288 20.369 1.00 89.44 94 GLN A CA 1
ATOM 693 C C . GLN A 1 94 ? -7.047 -5.897 21.528 1.00 89.44 94 GLN A C 1
ATOM 695 O O . GLN A 1 94 ? -7.300 -6.308 22.656 1.00 89.44 94 GLN A O 1
ATOM 700 N N . TYR A 1 95 ? -6.010 -5.090 21.279 1.00 93.81 95 TYR A N 1
ATOM 701 C CA . TYR A 1 95 ? -5.113 -4.615 22.338 1.00 93.81 95 TYR A CA 1
ATOM 702 C C . TYR A 1 95 ? -5.583 -3.282 22.939 1.00 93.81 95 TYR A C 1
ATOM 704 O O . TYR A 1 95 ? -5.750 -3.176 24.152 1.00 93.81 95 TYR A O 1
ATOM 712 N N . LEU A 1 96 ? -5.868 -2.277 22.102 1.00 93.12 96 LEU A N 1
ATOM 713 C CA . LEU A 1 96 ? -6.261 -0.936 22.567 1.00 93.12 96 LEU A CA 1
ATOM 714 C C . LEU A 1 96 ? -7.773 -0.741 22.784 1.00 93.12 96 LEU A C 1
ATOM 716 O O . LEU A 1 96 ? -8.168 0.296 23.309 1.00 93.12 96 LEU A O 1
ATOM 720 N N . ASN A 1 97 ? -8.621 -1.710 22.411 1.00 93.81 97 ASN A N 1
ATOM 721 C CA . ASN A 1 97 ? -10.089 -1.607 22.498 1.00 93.81 97 ASN A CA 1
ATOM 722 C C . ASN A 1 97 ? -10.675 -0.349 21.811 1.00 93.81 97 ASN A C 1
ATOM 724 O O . ASN A 1 97 ? -11.664 0.228 22.264 1.00 93.81 97 ASN A O 1
ATOM 728 N N . CYS A 1 98 ? -10.082 0.089 20.697 1.00 94.00 98 CYS A N 1
ATOM 729 C CA . CYS A 1 98 ? -10.589 1.215 19.911 1.00 94.00 98 CYS A CA 1
ATOM 730 C C . CYS A 1 98 ? -11.977 0.923 19.311 1.00 94.00 98 CYS A C 1
ATOM 732 O O . CYS A 1 98 ? -12.323 -0.223 19.034 1.00 94.00 98 CYS A O 1
ATOM 734 N N . SER A 1 99 ? -12.772 1.964 19.039 1.00 94.06 99 SER A N 1
ATOM 735 C CA . SER A 1 99 ? -14.031 1.806 18.298 1.00 94.06 99 SER A CA 1
ATOM 736 C C . SER A 1 99 ? -13.775 1.479 16.822 1.00 94.06 99 SER A C 1
ATOM 738 O O . SER A 1 99 ? -12.771 1.903 16.247 1.00 94.06 99 SER A O 1
ATOM 740 N N . GLY A 1 100 ? -14.728 0.816 16.159 1.00 91.44 100 GLY A N 1
ATOM 741 C CA . GLY A 1 100 ? -14.607 0.481 14.733 1.00 91.44 100 GLY A CA 1
ATOM 742 C C . GLY A 1 100 ? -14.356 1.697 13.826 1.00 91.44 100 GLY A C 1
ATOM 743 O O . GLY A 1 100 ? -13.613 1.597 12.853 1.00 91.44 100 GLY A O 1
ATOM 744 N N . SER A 1 101 ? -14.888 2.871 14.185 1.00 94.12 101 SER A N 1
ATOM 745 C CA . SER A 1 101 ? -14.615 4.138 13.490 1.00 94.12 101 SER A CA 1
ATOM 746 C C . SER A 1 101 ? -13.152 4.582 13.592 1.00 94.12 101 SER A C 1
ATOM 748 O O . SER A 1 101 ? -12.585 5.039 12.602 1.00 94.12 101 SER A O 1
ATOM 750 N N . GLN A 1 102 ? -12.515 4.410 14.754 1.00 93.25 102 GLN A N 1
ATOM 751 C CA . GLN A 1 102 ? -11.095 4.717 14.941 1.00 93.25 102 GLN A CA 1
ATOM 752 C C . GLN A 1 102 ? -10.215 3.743 14.152 1.00 93.25 102 GLN A C 1
ATOM 754 O O . GLN A 1 102 ? -9.276 4.170 13.484 1.00 93.25 102 GLN A O 1
ATOM 759 N N . VAL A 1 103 ? -10.551 2.448 14.167 1.00 93.50 103 VAL A N 1
ATOM 760 C CA . VAL A 1 103 ? -9.845 1.420 13.381 1.00 93.50 103 VAL A CA 1
ATOM 761 C C . VAL A 1 103 ? -9.947 1.719 11.883 1.00 93.50 103 VAL A C 1
ATOM 763 O O . VAL A 1 103 ? -8.949 1.649 11.165 1.00 93.50 103 VAL A O 1
ATOM 766 N N . ALA A 1 104 ? -11.133 2.101 11.403 1.00 93.31 104 ALA A N 1
ATOM 767 C CA . ALA A 1 104 ? -11.345 2.471 10.008 1.00 93.31 104 ALA A CA 1
ATOM 768 C C . ALA A 1 104 ? -10.541 3.720 9.614 1.00 93.31 104 ALA A C 1
ATOM 770 O O . ALA A 1 104 ? -9.886 3.716 8.573 1.00 93.31 104 ALA A O 1
ATOM 771 N N . ALA A 1 105 ? -10.535 4.759 10.456 1.00 94.44 105 ALA A N 1
ATOM 772 C CA . ALA A 1 105 ? -9.751 5.967 10.214 1.00 94.44 105 ALA A CA 1
ATOM 773 C C . ALA A 1 105 ? -8.244 5.665 10.142 1.00 94.44 105 ALA A C 1
ATOM 775 O O . ALA A 1 105 ? -7.573 6.099 9.207 1.00 94.44 105 ALA A O 1
ATOM 776 N N . ALA A 1 106 ? -7.721 4.857 11.068 1.00 94.06 106 ALA A N 1
ATOM 777 C CA . ALA A 1 106 ? -6.317 4.457 11.068 1.00 94.06 106 ALA A CA 1
ATOM 778 C C . ALA A 1 106 ? -5.931 3.647 9.822 1.00 94.06 106 ALA A C 1
ATOM 780 O O . ALA A 1 106 ? -4.886 3.907 9.227 1.00 94.06 106 ALA A O 1
ATOM 781 N N . LYS A 1 107 ? -6.795 2.725 9.368 1.00 92.38 107 LYS A N 1
ATOM 782 C CA . LYS A 1 107 ? -6.588 2.003 8.102 1.00 92.38 107 LYS A CA 1
ATOM 783 C C . LYS A 1 107 ? -6.435 2.953 6.915 1.00 92.38 107 LYS A C 1
ATOM 785 O O . LYS A 1 107 ? -5.551 2.747 6.090 1.00 92.38 107 LYS A O 1
ATOM 790 N N . GLN A 1 108 ? -7.254 4.002 6.845 1.00 93.62 108 GLN A N 1
ATOM 791 C CA . GLN A 1 108 ? -7.149 4.984 5.765 1.00 93.62 108 GLN A CA 1
ATOM 792 C C . GLN A 1 108 ? -5.865 5.807 5.862 1.00 93.62 108 GLN A C 1
ATOM 794 O O . 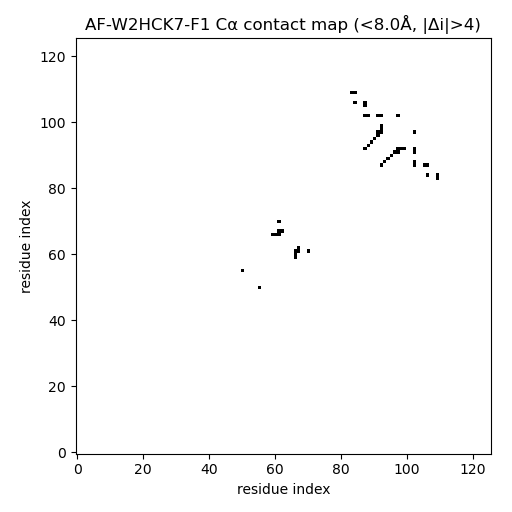GLN A 1 108 ? -5.175 5.949 4.856 1.00 93.62 108 GLN A O 1
ATOM 799 N N . LEU A 1 109 ? -5.491 6.278 7.058 1.00 93.38 109 LEU A N 1
ATOM 800 C CA . LEU A 1 109 ? -4.249 7.035 7.263 1.00 93.38 109 LEU A CA 1
ATOM 801 C C . LEU A 1 109 ? -3.002 6.272 6.790 1.00 93.38 109 LEU A C 1
ATOM 803 O O . LEU A 1 109 ? -2.087 6.888 6.252 1.00 93.38 109 LEU A O 1
ATOM 807 N N . VAL A 1 110 ? -2.977 4.946 6.939 1.00 92.31 110 VAL A N 1
ATOM 808 C CA . VAL A 1 110 ? -1.860 4.099 6.484 1.00 92.31 110 VAL A CA 1
ATOM 809 C C . VAL A 1 110 ? -1.782 3.989 4.956 1.00 92.31 110 VAL A C 1
ATOM 811 O O . VAL A 1 110 ? -0.693 3.826 4.413 1.00 92.31 110 VAL A O 1
ATOM 814 N N . ILE A 1 111 ? -2.906 4.123 4.248 1.00 89.94 111 ILE A N 1
ATOM 815 C CA . ILE A 1 111 ? -2.966 4.052 2.777 1.00 89.94 111 ILE A CA 1
ATOM 816 C C . ILE A 1 111 ? -2.797 5.436 2.128 1.00 89.94 111 ILE A C 1
ATOM 818 O O . ILE A 1 111 ? -2.337 5.527 0.989 1.00 89.94 111 ILE A O 1
ATOM 822 N N . LEU A 1 112 ? -3.082 6.527 2.850 1.00 91.94 112 LEU A N 1
ATOM 823 C CA . LEU A 1 112 ? -2.952 7.903 2.345 1.00 91.94 112 LEU A CA 1
ATOM 824 C C . LEU A 1 112 ? -1.620 8.237 1.647 1.00 91.94 112 LEU A C 1
ATOM 826 O O . LEU A 1 112 ? -1.674 8.953 0.645 1.00 91.94 112 LEU A O 1
ATOM 830 N N . PRO A 1 113 ? -0.440 7.752 2.088 1.00 88.44 113 PRO A N 1
ATOM 831 C CA . PRO A 1 113 ? 0.824 8.002 1.394 1.00 88.44 113 PRO A CA 1
ATOM 832 C C . PRO A 1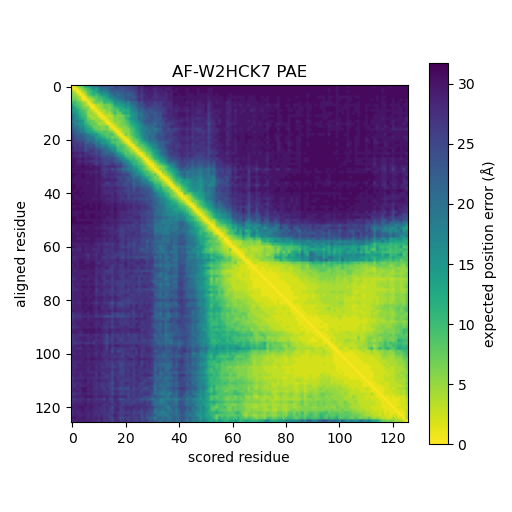 113 ? 0.800 7.644 -0.098 1.00 88.44 113 PRO A C 1
ATOM 834 O O . PRO A 1 113 ? 1.464 8.299 -0.898 1.00 88.44 113 PRO A O 1
ATOM 837 N N . TRP A 1 114 ? -0.005 6.657 -0.500 1.00 85.75 114 TRP A N 1
ATOM 838 C CA . TRP A 1 114 ? -0.155 6.273 -1.904 1.00 85.75 114 TRP A CA 1
ATOM 839 C C . TRP A 1 114 ? -0.665 7.409 -2.783 1.00 85.75 114 TRP A C 1
ATOM 841 O O . TRP A 1 114 ? -0.201 7.588 -3.909 1.00 85.75 114 TRP A O 1
ATOM 851 N N . SER A 1 115 ? -1.571 8.223 -2.243 1.00 89.50 115 SER A N 1
ATOM 852 C CA . SER A 1 115 ? -2.128 9.389 -2.926 1.00 89.50 115 SER A CA 1
ATOM 853 C C . SER A 1 115 ? -1.061 10.447 -3.216 1.00 89.50 115 SER A C 1
ATOM 855 O O . SER A 1 115 ? -1.193 11.210 -4.169 1.00 89.50 115 SER A O 1
ATOM 857 N N . PHE A 1 116 ? 0.034 10.468 -2.448 1.00 88.94 116 PHE A N 1
ATOM 858 C CA . PHE A 1 116 ? 1.131 11.416 -2.636 1.00 88.94 116 PHE A CA 1
ATOM 859 C C . PHE A 1 116 ? 2.179 10.971 -3.668 1.00 88.94 116 PHE A C 1
ATOM 861 O O . PHE A 1 116 ? 3.101 11.733 -3.965 1.00 88.94 116 PHE A O 1
ATOM 868 N N . LYS A 1 117 ? 2.034 9.781 -4.275 1.00 87.38 117 LYS A N 1
ATOM 869 C CA . LYS A 1 117 ? 2.975 9.254 -5.280 1.00 87.38 117 LYS A CA 1
ATOM 870 C C . LYS A 1 117 ? 3.218 10.221 -6.442 1.00 87.38 117 LYS A C 1
ATOM 872 O O . LYS A 1 117 ? 4.336 10.286 -6.941 1.00 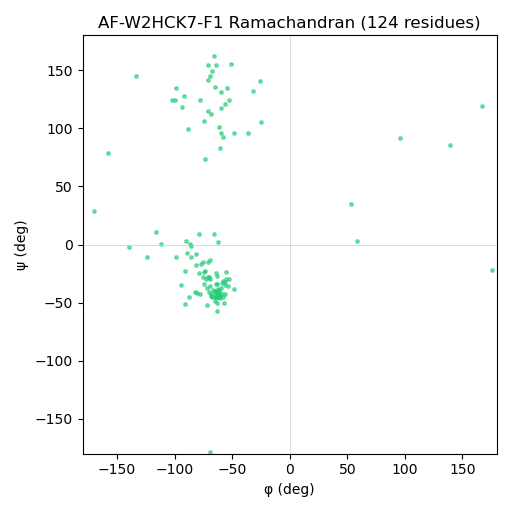87.38 117 LYS A O 1
ATOM 877 N N . VAL A 1 118 ? 2.196 10.964 -6.870 1.00 90.31 118 VAL A N 1
ATOM 878 C CA . VAL A 1 118 ? 2.308 11.920 -7.986 1.00 90.31 118 VAL A CA 1
ATOM 879 C C . VAL A 1 118 ? 3.260 13.065 -7.640 1.00 90.31 118 VAL A C 1
ATOM 881 O O . VAL A 1 118 ? 4.136 13.386 -8.435 1.00 90.31 118 VAL A O 1
ATOM 884 N N . PHE A 1 119 ? 3.150 13.631 -6.435 1.00 91.00 119 PHE A N 1
ATOM 885 C CA . PHE A 1 119 ? 4.045 14.698 -5.982 1.00 91.00 119 PHE A CA 1
ATOM 886 C C . PHE A 1 119 ? 5.482 14.205 -5.846 1.00 91.00 119 PHE A C 1
ATOM 888 O O . PHE A 1 119 ? 6.407 14.888 -6.273 1.00 91.00 119 PHE A O 1
ATOM 895 N N . TYR A 1 120 ? 5.665 12.995 -5.308 1.00 88.38 120 TYR A N 1
ATOM 896 C CA . TYR A 1 120 ? 6.985 12.374 -5.262 1.00 88.38 120 TYR A CA 1
ATOM 897 C C . TYR A 1 120 ? 7.556 12.152 -6.668 1.00 88.38 120 TYR A C 1
ATOM 899 O O . TYR A 1 120 ? 8.732 12.410 -6.884 1.00 88.38 120 TYR A O 1
ATOM 907 N N . GLY A 1 121 ? 6.717 11.751 -7.628 1.00 90.62 121 GLY A N 1
ATOM 908 C CA . GLY A 1 121 ? 7.097 11.622 -9.034 1.00 90.62 121 GLY A CA 1
ATOM 909 C C . GLY A 1 121 ? 7.638 12.926 -9.610 1.00 90.62 121 GLY A C 1
ATOM 910 O O . GLY A 1 121 ? 8.738 12.925 -10.143 1.00 90.62 121 GLY A O 1
ATOM 911 N N . ILE A 1 122 ? 6.919 14.038 -9.421 1.00 93.62 122 ILE A N 1
ATOM 912 C CA . ILE A 1 122 ? 7.348 15.369 -9.885 1.00 93.62 122 ILE A CA 1
ATOM 913 C C . ILE A 1 122 ? 8.698 15.761 -9.266 1.00 93.62 122 ILE A C 1
ATOM 915 O O . ILE A 1 122 ? 9.569 16.265 -9.966 1.00 93.62 122 ILE A O 1
ATOM 919 N N . LEU A 1 123 ? 8.888 15.505 -7.967 1.00 91.50 123 LEU A N 1
ATOM 920 C CA . LEU A 1 123 ? 10.142 15.815 -7.274 1.00 91.50 123 LEU A CA 1
ATOM 921 C C . LEU A 1 123 ? 11.310 14.933 -7.725 1.00 91.50 123 LEU A C 1
ATOM 923 O O . LEU A 1 123 ? 12.437 15.407 -7.744 1.00 91.50 123 LEU A O 1
ATOM 927 N N . SER A 1 124 ? 11.059 13.660 -8.040 1.00 89.00 124 SER A N 1
ATOM 928 C CA . SER A 1 124 ? 12.101 12.711 -8.453 1.00 89.00 124 SER A CA 1
ATOM 929 C C . SER A 1 124 ? 12.496 12.816 -9.926 1.00 89.00 124 SER A C 1
ATOM 931 O O . SER A 1 124 ? 13.518 12.256 -10.308 1.00 89.00 124 SER A O 1
ATOM 933 N N . ASP A 1 125 ? 11.654 13.454 -10.745 1.00 86.06 125 ASP A N 1
ATOM 934 C CA . ASP A 1 125 ? 11.852 13.610 -12.194 1.00 86.06 125 ASP A CA 1
ATOM 935 C C . ASP A 1 125 ? 12.722 14.835 -12.546 1.00 86.06 125 ASP A C 1
ATOM 937 O O . ASP A 1 125 ? 13.150 14.979 -13.688 1.00 86.06 125 ASP A O 1
ATOM 941 N N . CYS A 1 126 ? 12.999 15.701 -11.561 1.00 59.56 126 CYS A N 1
ATOM 942 C CA . CYS A 1 126 ? 13.904 16.851 -11.671 1.00 59.56 126 CYS A CA 1
ATOM 943 C C . CYS A 1 126 ? 15.305 16.503 -11.148 1.00 59.56 126 CYS A C 1
ATOM 945 O O . CYS A 1 126 ? 16.291 16.925 -11.793 1.00 59.56 126 CYS A O 1
#

Organism: Phytophthora nicotianae (NCBI:txid4792)

Radius of gyration: 29.71 Å; Cα contacts (8 Å, |Δi|>4): 26; chains: 1; bounding box: 76×49×74 Å

Solvent-accessible surface area (backbone atoms only — not comparable to full-atom values): 8353 Å² total; per-residue (Å²): 137,84,84,81,70,89,56,76,70,60,55,57,60,57,58,60,62,55,70,78,70,74,64,98,68,77,95,66,96,79,88,76,86,66,84,68,76,76,84,73,58,102,84,64,79,89,64,90,66,85,73,84,54,100,54,98,70,76,87,78,63,61,85,36,88,92,34,37,65,59,56,51,49,50,51,51,52,52,48,52,65,56,47,54,66,61,49,44,52,58,49,35,48,69,69,65,62,46,54,71,67,56,49,52,52,52,52,47,63,71,52,50,65,65,76,47,48,62,61,52,46,62,64,71,74,109

Mean predicted aligned error: 18.77 Å

Foldseek 3Di:
DDDDDDDPVVVVVVVVVVVVDPDPDDPDPDDDPPPDDPDDDPPDDPDPCVPVDPDPDDDDDCPDPVNVVVVVVVVVVCCLVVPPLVVLCCCCCVVVVHDPVVSVVVSVVSCVVVVCVVVVVVVVVD

Sequence (126 aa):
MPVNGPSINDLDARLSISSATSKAKDIEEGGYTGIKTPDTRPDEKVGEYEGGALRPGGMPNLLSSGSIGLLFQYAVVGLVYGLLPETIYPFMQQYLNCSGSQVAAAKQLVILPWSFKVFYGILSDC

pLDDT: mean 72.88, std 19.47, range [38.06, 94.62]

InterPro domains:
  IPR039309 Biopterin transporter family [PTHR31585] (52-126)